Protein AF-A0A1X3DAW1-F1 (afdb_monomer_lite)

Sequence (110 aa):
MQRPKCQLPAQSHGHHTKKKTTTYKEQKPEQVAAYQQALSQYTDYQAVFLDETGFDTFFYRPYAYSKKGVPVKAQISGRKYQRISLVAAQIQGKGSLRPLQKNQNSSKFS

Foldseek 3Di:
DDDDDDDDPPPPPPPPDDDDDPDDDDDDVVVVVVVVVVVVVVPVDWDKDKDKDKDWDWPDDQADDDDPPDGDGDPDPDTDIKIKIWIWMATPPPGIDDIDIDTPDPPPPD

Structure (mmCIF, N/CA/C/O backbone):
data_AF-A0A1X3DAW1-F1
#
_entry.id   AF-A0A1X3DAW1-F1
#
loop_
_atom_site.group_PDB
_atom_site.id
_atom_site.type_symbol
_atom_site.label_atom_id
_atom_site.label_alt_id
_atom_site.label_comp_id
_atom_site.label_asym_id
_atom_site.label_entity_id
_atom_site.label_seq_id
_atom_site.pdbx_PDB_ins_code
_atom_site.Cartn_x
_atom_site.Cartn_y
_atom_site.Cartn_z
_atom_site.occupancy
_atom_site.B_iso_or_equiv
_atom_site.auth_seq_id
_atom_site.auth_comp_id
_atom_site.auth_asym_id
_atom_site.auth_atom_id
_atom_site.pdbx_PDB_model_num
ATOM 1 N N . MET A 1 1 ? 71.101 20.995 -16.711 1.00 42.16 1 MET A N 1
ATOM 2 C CA . MET A 1 1 ? 70.138 22.000 -16.208 1.00 42.16 1 MET A CA 1
ATOM 3 C C . MET A 1 1 ? 68.968 21.262 -15.570 1.00 42.16 1 MET A C 1
ATOM 5 O O . MET A 1 1 ? 68.216 20.619 -16.288 1.00 42.16 1 MET A O 1
ATOM 9 N N . GLN A 1 2 ? 68.876 21.238 -14.238 1.00 44.91 2 GLN A N 1
ATOM 10 C CA . GLN A 1 2 ? 67.801 20.538 -13.517 1.00 44.91 2 GLN A CA 1
ATOM 11 C C . GLN A 1 2 ? 66.663 21.529 -13.237 1.00 44.91 2 GLN A C 1
ATOM 13 O O . GLN A 1 2 ? 66.918 22.631 -12.758 1.00 44.91 2 GLN A O 1
ATOM 18 N N . ARG A 1 3 ? 65.418 21.168 -13.578 1.00 45.53 3 ARG A N 1
ATOM 19 C CA . ARG A 1 3 ? 64.240 22.014 -13.323 1.00 45.53 3 ARG A CA 1
ATOM 20 C C . ARG A 1 3 ? 63.906 22.016 -11.823 1.00 45.53 3 ARG A C 1
ATOM 22 O O . ARG A 1 3 ? 63.882 20.935 -11.232 1.00 45.53 3 ARG A O 1
ATOM 29 N N . PRO A 1 4 ? 63.599 23.172 -11.209 1.00 52.00 4 PRO A N 1
ATOM 30 C CA . PRO A 1 4 ? 63.178 23.206 -9.816 1.00 52.00 4 PRO A CA 1
ATOM 31 C C . PRO A 1 4 ? 61.779 22.591 -9.667 1.00 52.00 4 PRO A C 1
ATOM 33 O O . PRO A 1 4 ? 60.879 22.847 -10.468 1.00 52.00 4 PRO A O 1
ATOM 36 N N . LYS A 1 5 ? 61.595 21.766 -8.630 1.00 53.44 5 LYS A N 1
ATOM 37 C CA . LYS A 1 5 ? 60.278 21.260 -8.227 1.00 53.44 5 LYS A CA 1
ATOM 38 C C . LYS A 1 5 ? 59.507 22.396 -7.557 1.00 53.44 5 LYS A C 1
ATOM 40 O O . LYS A 1 5 ? 59.881 22.833 -6.474 1.00 53.44 5 LYS A O 1
ATOM 45 N N . CYS A 1 6 ? 58.423 22.847 -8.180 1.00 49.81 6 CYS A N 1
ATOM 46 C CA . CYS A 1 6 ? 57.457 23.732 -7.538 1.00 49.81 6 CYS A CA 1
ATOM 47 C C . CYS A 1 6 ? 56.761 22.967 -6.400 1.00 49.81 6 CYS A C 1
ATOM 49 O O . CYS A 1 6 ? 56.006 22.029 -6.651 1.00 49.81 6 CYS A O 1
ATOM 51 N N . GLN A 1 7 ? 57.031 23.344 -5.151 1.00 56.41 7 GLN A N 1
ATOM 52 C CA . GLN A 1 7 ? 56.260 22.897 -3.993 1.00 56.41 7 GLN A CA 1
ATOM 53 C C . GLN A 1 7 ? 54.992 23.749 -3.911 1.00 56.41 7 GLN A C 1
ATOM 55 O O . GLN A 1 7 ? 55.048 24.920 -3.547 1.00 56.41 7 GLN A O 1
ATOM 60 N N . LEU A 1 8 ? 53.850 23.173 -4.282 1.00 54.00 8 LEU A N 1
ATOM 61 C CA . LEU A 1 8 ? 52.549 23.757 -3.966 1.00 54.00 8 LEU A CA 1
ATOM 62 C C . LEU A 1 8 ? 52.113 23.247 -2.584 1.00 54.00 8 LEU A C 1
ATOM 64 O O . LEU A 1 8 ? 52.126 22.031 -2.373 1.00 54.00 8 LEU A O 1
ATOM 68 N N . PRO A 1 9 ? 51.713 24.118 -1.639 1.00 46.53 9 PRO A N 1
ATOM 69 C CA . PRO A 1 9 ? 51.109 23.663 -0.398 1.00 46.53 9 PRO A CA 1
ATOM 70 C C . PRO A 1 9 ? 49.724 23.083 -0.704 1.00 46.53 9 PRO A C 1
ATOM 72 O O . PRO A 1 9 ? 48.799 23.796 -1.093 1.00 46.53 9 PRO A O 1
ATOM 75 N N . ALA A 1 10 ? 49.575 21.771 -0.528 1.00 53.91 10 ALA A N 1
ATOM 76 C CA . ALA A 1 10 ? 48.279 21.112 -0.575 1.00 53.91 10 ALA A CA 1
ATOM 77 C C . ALA A 1 10 ? 47.486 21.488 0.685 1.00 53.91 10 ALA A C 1
ATOM 79 O O . ALA A 1 10 ? 47.584 20.831 1.719 1.00 53.91 10 ALA A O 1
ATOM 80 N N . GLN A 1 11 ? 46.701 22.562 0.620 1.00 54.84 11 GLN A N 1
ATOM 81 C CA . GLN A 1 11 ? 45.703 22.839 1.646 1.00 54.84 11 GLN A CA 1
ATOM 82 C C . GLN A 1 11 ? 44.549 21.847 1.471 1.00 54.84 11 GLN A C 1
ATOM 84 O O . GLN A 1 11 ? 43.603 22.109 0.729 1.00 54.84 11 GLN A O 1
ATOM 89 N N . SER A 1 12 ? 44.612 20.688 2.135 1.00 51.91 12 SER A N 1
ATOM 90 C CA . SER A 1 12 ? 43.479 19.764 2.173 1.00 51.91 12 SER A CA 1
ATOM 91 C C . SER A 1 12 ? 42.345 20.408 2.971 1.00 51.91 12 SER A C 1
ATOM 93 O O . SER A 1 12 ? 42.311 20.348 4.201 1.00 51.91 12 SER A O 1
ATOM 95 N N . HIS A 1 13 ? 41.413 21.055 2.279 1.00 58.47 13 HIS A N 1
ATOM 96 C CA . HIS A 1 13 ? 40.136 21.434 2.864 1.00 58.47 13 HIS A CA 1
ATOM 97 C C . HIS A 1 13 ? 39.366 20.132 3.068 1.00 58.47 13 HIS A C 1
ATOM 99 O O . HIS A 1 13 ? 38.777 19.583 2.140 1.00 58.47 13 HIS A O 1
ATOM 105 N N . GLY A 1 14 ? 39.487 19.565 4.270 1.00 54.28 14 GLY A N 1
ATOM 106 C CA . GLY A 1 14 ? 38.830 18.323 4.641 1.00 54.28 14 GLY A CA 1
ATOM 107 C C . GLY A 1 14 ? 37.320 18.503 4.559 1.00 54.28 14 GLY A C 1
ATOM 108 O O . GLY A 1 14 ? 36.688 18.960 5.508 1.00 54.28 14 GLY A O 1
ATOM 109 N N . HIS A 1 15 ? 36.727 18.149 3.422 1.00 63.66 15 HIS A N 1
ATOM 110 C CA . HIS A 1 15 ? 35.287 18.004 3.307 1.00 63.66 15 HIS A CA 1
ATOM 111 C C . HIS A 1 15 ? 34.874 16.840 4.208 1.00 63.66 15 HIS A C 1
ATOM 113 O O . HIS A 1 15 ? 34.952 15.675 3.815 1.00 63.66 15 HIS A O 1
ATOM 119 N N . HIS A 1 16 ? 34.464 17.144 5.441 1.00 65.81 16 HIS A N 1
ATOM 120 C CA . HIS A 1 16 ? 33.865 16.146 6.314 1.00 65.81 16 HIS A CA 1
ATOM 121 C C . HIS A 1 16 ? 32.548 15.693 5.656 1.00 65.81 16 HIS A C 1
ATOM 123 O O . HIS A 1 16 ? 31.529 16.377 5.655 1.00 65.81 16 HIS A O 1
ATOM 129 N N . THR A 1 17 ? 32.568 14.549 4.986 1.00 66.31 17 THR A N 1
ATOM 130 C CA . THR A 1 17 ? 31.340 13.909 4.525 1.00 66.31 17 THR A CA 1
ATOM 131 C C . THR A 1 17 ? 30.935 12.940 5.621 1.00 66.31 17 THR A C 1
ATOM 133 O O . THR A 1 17 ? 31.596 11.933 5.869 1.00 66.31 17 THR A O 1
ATOM 136 N N . LYS A 1 18 ? 29.867 13.275 6.355 1.00 75.62 18 LYS A N 1
ATOM 137 C CA . LYS A 1 18 ? 29.289 12.348 7.331 1.00 75.62 18 LYS A CA 1
ATOM 138 C C . LYS A 1 18 ? 28.818 11.110 6.568 1.00 75.62 18 LYS A C 1
ATOM 140 O O . LYS A 1 18 ? 27.952 11.211 5.697 1.00 75.62 18 LYS A O 1
ATOM 145 N N . LYS A 1 19 ? 29.411 9.950 6.866 1.00 76.81 19 LYS A N 1
ATOM 146 C CA . LYS A 1 19 ? 28.971 8.674 6.291 1.00 76.81 19 LYS A CA 1
ATOM 147 C C . LYS A 1 19 ? 27.512 8.446 6.682 1.00 76.81 19 LYS A C 1
ATOM 149 O O . LYS A 1 19 ? 27.153 8.595 7.848 1.00 76.81 19 LYS A O 1
ATOM 154 N N . LYS A 1 20 ? 26.671 8.109 5.704 1.00 72.50 20 LYS A N 1
ATOM 155 C CA . LYS A 1 20 ? 25.276 7.746 5.964 1.00 72.50 20 LYS A CA 1
ATOM 156 C C . LYS A 1 20 ? 25.255 6.444 6.764 1.00 72.50 20 LYS A C 1
ATOM 158 O O . LYS A 1 20 ? 25.927 5.485 6.391 1.00 72.50 20 LYS A O 1
ATOM 163 N N . THR A 1 21 ? 24.500 6.421 7.852 1.00 72.06 21 THR A N 1
ATOM 164 C CA . THR A 1 21 ? 24.228 5.215 8.637 1.00 72.06 21 THR A CA 1
ATOM 165 C C . THR A 1 21 ? 23.403 4.237 7.797 1.00 72.06 21 THR A C 1
ATOM 167 O O . THR A 1 21 ? 22.441 4.640 7.146 1.00 72.06 21 THR A O 1
ATOM 170 N N . THR A 1 22 ? 23.782 2.958 7.792 1.00 67.88 22 THR A N 1
ATOM 171 C CA . THR A 1 22 ? 23.118 1.873 7.040 1.00 67.88 22 THR A CA 1
ATOM 172 C C . THR A 1 22 ? 21.994 1.195 7.826 1.00 67.88 22 THR A C 1
ATOM 174 O O . THR A 1 22 ? 21.499 0.148 7.418 1.00 67.88 22 THR A O 1
ATOM 177 N N . THR A 1 23 ? 21.596 1.756 8.966 1.00 68.62 23 THR A N 1
ATOM 178 C CA . THR A 1 23 ? 20.599 1.150 9.849 1.00 68.62 23 THR A CA 1
ATOM 179 C C . THR A 1 23 ? 19.187 1.447 9.357 1.00 68.62 23 THR A C 1
ATOM 181 O O . THR A 1 23 ? 18.846 2.593 9.050 1.00 68.62 23 THR A O 1
ATOM 184 N N . TYR A 1 24 ? 18.358 0.406 9.304 1.00 74.94 24 TYR A N 1
ATOM 185 C CA . TYR A 1 24 ? 16.924 0.542 9.087 1.00 74.94 24 TYR A CA 1
ATOM 186 C C . TYR A 1 24 ? 16.317 1.370 10.226 1.00 74.94 24 TYR A C 1
ATOM 188 O O . TYR A 1 24 ? 16.647 1.161 11.392 1.00 74.94 24 TYR A O 1
ATOM 196 N N . LYS A 1 25 ? 15.455 2.341 9.906 1.00 80.38 25 LYS A N 1
ATOM 197 C CA . LYS A 1 25 ? 14.745 3.086 10.949 1.00 80.38 25 LYS A CA 1
ATOM 198 C C . LYS A 1 25 ? 13.727 2.150 11.578 1.00 80.38 25 LYS A C 1
ATOM 200 O O . LYS A 1 25 ? 12.755 1.776 10.927 1.00 80.38 25 LYS A O 1
ATOM 205 N N . GLU A 1 26 ? 13.966 1.781 12.826 1.00 83.19 26 GLU A N 1
ATOM 206 C CA . GLU A 1 26 ? 13.026 0.969 13.581 1.00 83.19 26 GLU A CA 1
ATOM 207 C C . GLU A 1 26 ? 11.701 1.709 13.784 1.00 83.19 26 GLU A C 1
ATOM 209 O O . GLU A 1 26 ? 11.619 2.945 13.789 1.00 83.19 26 GLU A O 1
ATOM 214 N N . GLN A 1 27 ? 10.639 0.923 13.907 1.00 84.88 27 GLN A N 1
ATOM 215 C CA . GLN A 1 27 ? 9.300 1.424 14.155 1.00 84.88 27 GLN A CA 1
ATOM 216 C C . GLN A 1 27 ? 9.237 2.075 15.542 1.00 84.88 27 GLN A C 1
ATOM 218 O O . GLN A 1 27 ? 9.815 1.568 16.497 1.00 84.88 27 GLN A O 1
ATOM 223 N N . LYS A 1 28 ? 8.519 3.195 15.668 1.00 93.19 28 LYS A N 1
ATOM 224 C CA . LYS A 1 28 ? 8.343 3.881 16.957 1.00 93.19 28 LYS A CA 1
ATOM 225 C C . LYS A 1 28 ? 7.232 3.197 17.761 1.00 93.19 28 LYS A C 1
ATOM 227 O O . LYS A 1 28 ? 6.067 3.379 17.398 1.00 93.19 28 LYS A O 1
ATOM 232 N N . PRO A 1 29 ? 7.541 2.454 18.839 1.00 91.69 29 PRO A N 1
ATOM 233 C CA . PRO A 1 29 ? 6.551 1.628 19.533 1.00 91.69 29 PRO A CA 1
ATOM 234 C C . PRO A 1 29 ? 5.430 2.462 20.164 1.00 91.69 29 PRO A C 1
ATOM 236 O O . PRO A 1 29 ? 4.272 2.061 20.120 1.00 91.69 29 PRO A O 1
ATOM 239 N N . GLU A 1 30 ? 5.743 3.663 20.656 1.00 94.94 30 GLU A N 1
ATOM 240 C CA . GLU A 1 30 ? 4.763 4.590 21.240 1.00 94.94 30 GLU A CA 1
ATOM 241 C C . GLU A 1 30 ? 3.661 4.977 20.244 1.00 94.94 30 GLU A C 1
ATOM 243 O O . GLU A 1 30 ? 2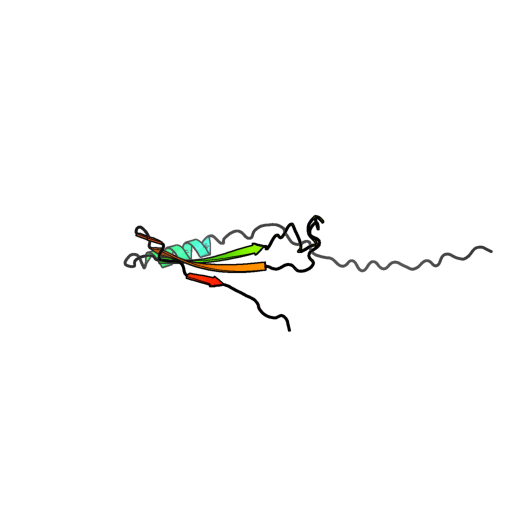.479 4.976 20.579 1.00 94.94 30 GLU A O 1
ATOM 248 N N . GLN A 1 31 ? 4.037 5.256 18.990 1.00 93.50 31 GLN A N 1
ATOM 249 C CA . GLN A 1 31 ? 3.082 5.636 17.944 1.00 93.50 31 GLN A CA 1
ATOM 250 C C . GLN A 1 31 ? 2.190 4.458 17.547 1.00 93.50 31 GLN A C 1
ATOM 252 O O . GLN A 1 31 ? 1.006 4.639 17.272 1.00 93.50 31 GLN A O 1
ATOM 257 N N . VAL A 1 32 ? 2.749 3.247 17.550 1.00 93.38 32 VAL A N 1
ATOM 258 C CA . VAL A 1 32 ? 2.007 2.014 17.267 1.00 93.38 32 VAL A CA 1
ATOM 259 C C . VAL A 1 32 ? 0.993 1.732 18.363 1.00 93.38 32 VAL A C 1
ATOM 261 O O . VAL A 1 32 ? -0.168 1.480 18.054 1.00 93.38 32 VAL A O 1
ATOM 264 N N . ALA A 1 33 ? 1.410 1.822 19.627 1.00 95.00 33 ALA A N 1
ATOM 265 C CA . ALA A 1 33 ? 0.542 1.591 20.774 1.00 95.00 33 ALA A CA 1
ATOM 266 C C . ALA A 1 33 ? -0.616 2.599 20.814 1.00 95.00 33 ALA A C 1
ATOM 268 O O . ALA A 1 33 ? -1.773 2.199 20.935 1.00 95.00 33 ALA A O 1
ATOM 269 N N . ALA A 1 34 ? -0.324 3.891 20.619 1.00 96.31 34 ALA A N 1
ATOM 270 C CA . ALA A 1 34 ? -1.349 4.932 20.565 1.00 96.31 34 ALA A CA 1
ATOM 271 C C . ALA A 1 34 ? -2.363 4.685 19.435 1.00 96.31 34 ALA A C 1
ATOM 273 O O . ALA A 1 34 ? -3.570 4.825 19.632 1.00 96.31 34 ALA A O 1
ATOM 274 N N . TYR A 1 35 ? -1.890 4.267 18.257 1.00 94.31 35 TYR A N 1
ATOM 275 C CA . TYR A 1 35 ? -2.762 3.955 17.126 1.00 94.31 35 TYR A CA 1
ATOM 276 C C . TYR A 1 35 ? -3.630 2.714 17.379 1.00 94.31 35 TYR A C 1
ATOM 278 O O . TYR A 1 35 ? -4.830 2.737 17.118 1.00 94.31 35 TYR A O 1
ATOM 286 N N . GLN A 1 36 ? -3.062 1.648 17.947 1.00 92.94 36 GLN A N 1
ATOM 287 C CA . GLN A 1 36 ? -3.812 0.443 18.321 1.00 92.94 36 GLN A CA 1
ATOM 288 C C . GLN A 1 36 ? -4.880 0.732 19.385 1.00 92.94 36 GLN A C 1
ATOM 290 O O . GLN A 1 36 ? -5.993 0.218 19.288 1.00 92.94 36 GLN A O 1
ATOM 295 N N . GLN A 1 37 ? -4.574 1.594 20.359 1.00 95.00 37 GLN A N 1
ATOM 296 C CA . GLN A 1 37 ? -5.543 2.048 21.356 1.00 95.00 37 GLN A CA 1
ATOM 297 C C . GLN A 1 37 ? -6.666 2.891 20.735 1.00 95.00 37 GLN A C 1
ATOM 299 O O . GLN A 1 37 ? -7.805 2.828 21.187 1.00 95.00 37 GLN A O 1
ATOM 304 N N . ALA A 1 38 ? -6.380 3.675 19.694 1.00 94.00 38 ALA A N 1
ATOM 305 C CA . ALA A 1 38 ? -7.424 4.389 18.964 1.00 94.00 38 ALA A CA 1
ATOM 306 C C . ALA A 1 38 ? -8.322 3.420 18.175 1.00 94.00 38 ALA A C 1
ATOM 308 O O . ALA A 1 38 ? -9.537 3.591 18.150 1.00 94.00 38 ALA A O 1
ATOM 309 N N . LEU A 1 39 ? -7.746 2.373 17.571 1.00 90.88 39 LEU A N 1
ATOM 310 C CA . LEU A 1 39 ? -8.495 1.359 16.823 1.00 90.88 39 LEU A CA 1
ATOM 311 C C . LEU A 1 39 ? -9.434 0.521 17.699 1.00 90.88 39 LEU A C 1
ATOM 313 O O . LEU A 1 39 ? -10.487 0.110 17.217 1.00 90.88 39 LEU A O 1
ATOM 317 N N . SER A 1 40 ? -9.098 0.291 18.973 1.00 89.94 40 SER A N 1
ATOM 318 C CA . SER A 1 40 ? -9.957 -0.486 19.879 1.00 89.94 40 SER A CA 1
ATOM 319 C C . SER A 1 40 ? -11.307 0.179 20.170 1.00 89.94 40 SER A C 1
ATOM 321 O O . SER A 1 40 ? -12.212 -0.489 20.655 1.00 89.94 40 SER A O 1
ATOM 323 N N . GLN A 1 41 ? -11.473 1.462 19.838 1.00 92.31 41 GLN A N 1
ATOM 324 C CA . GLN A 1 41 ? -12.752 2.172 19.937 1.00 92.31 41 GLN A CA 1
ATOM 325 C C . GLN A 1 41 ? -13.731 1.792 18.812 1.00 92.31 41 GLN A C 1
ATOM 327 O O . GLN A 1 41 ? -14.927 2.030 18.938 1.00 92.31 41 GLN A O 1
ATOM 332 N N . TYR A 1 42 ? -13.243 1.208 17.711 1.00 89.00 42 TYR A N 1
ATOM 333 C CA . TYR A 1 42 ? -14.009 0.956 16.483 1.00 89.00 42 TYR A CA 1
ATOM 334 C C . TYR A 1 42 ? -14.305 -0.535 16.260 1.00 89.00 42 TYR A C 1
ATOM 336 O O . TYR A 1 42 ? -14.281 -1.016 15.128 1.00 89.00 42 TYR A O 1
ATOM 344 N N . THR A 1 43 ? -14.592 -1.281 17.328 1.00 86.38 43 THR A N 1
ATOM 345 C CA . THR A 1 43 ? -14.876 -2.728 17.267 1.00 86.38 43 THR A CA 1
ATOM 346 C C . THR A 1 43 ? -16.142 -3.082 16.498 1.00 86.38 43 THR A C 1
ATOM 348 O O . THR A 1 43 ? -16.254 -4.192 15.986 1.00 86.38 43 THR A O 1
ATOM 351 N N . ASP A 1 44 ? -17.081 -2.143 16.398 1.00 91.12 44 ASP A N 1
ATOM 352 C CA . ASP A 1 44 ? -18.397 -2.374 15.793 1.00 91.12 44 ASP A CA 1
ATOM 353 C C . ASP A 1 44 ? -18.344 -2.405 14.256 1.00 91.12 44 ASP A C 1
ATOM 355 O O . ASP A 1 44 ? -19.296 -2.820 13.593 1.00 91.12 44 ASP A O 1
ATOM 359 N N . TYR A 1 45 ? -17.224 -1.973 13.670 1.00 89.50 45 TYR A N 1
ATOM 360 C CA . TYR A 1 45 ? -17.051 -1.864 12.228 1.00 89.50 45 TYR A CA 1
ATOM 361 C C . TYR A 1 45 ? -16.319 -3.072 11.643 1.00 89.50 45 TYR A C 1
ATOM 363 O O . TYR A 1 45 ? -15.381 -3.624 12.215 1.00 89.50 45 TYR A O 1
ATOM 371 N N . GLN A 1 46 ? -16.701 -3.446 10.422 1.00 89.19 46 GLN A N 1
ATOM 372 C CA . GLN A 1 46 ? -15.972 -4.446 9.652 1.00 89.19 46 GLN A CA 1
ATOM 373 C C . GLN A 1 46 ? -14.642 -3.859 9.162 1.00 89.19 46 GLN A C 1
ATOM 375 O O . GLN A 1 46 ? -14.627 -2.936 8.347 1.00 89.19 46 GLN A O 1
ATOM 380 N N . ALA A 1 47 ? -13.525 -4.448 9.590 1.00 89.75 47 ALA A N 1
ATOM 381 C CA . ALA A 1 47 ? -12.209 -4.053 9.106 1.00 89.75 47 ALA A CA 1
ATOM 382 C C . ALA A 1 47 ? -12.012 -4.436 7.628 1.00 89.75 47 ALA A C 1
ATOM 384 O O . ALA A 1 47 ? -12.206 -5.596 7.230 1.00 89.75 47 ALA A O 1
ATOM 385 N N . VAL A 1 48 ? -11.593 -3.448 6.834 1.00 91.62 48 VAL A N 1
ATOM 386 C CA . VAL A 1 48 ? -11.190 -3.597 5.432 1.00 91.62 48 VAL A CA 1
ATOM 387 C C . VAL A 1 48 ? -9.794 -3.006 5.264 1.00 91.62 48 VAL A C 1
ATOM 389 O O . VAL A 1 48 ? -9.577 -1.826 5.527 1.00 91.62 48 VAL A O 1
ATOM 392 N N . PHE A 1 49 ? -8.848 -3.828 4.825 1.00 91.94 49 PHE A N 1
ATOM 393 C CA . PHE A 1 49 ? -7.463 -3.440 4.576 1.00 91.94 49 PHE A CA 1
ATOM 394 C C . PHE A 1 49 ? -7.305 -3.064 3.109 1.00 91.94 49 PHE A C 1
ATOM 396 O O . PHE A 1 49 ? -7.634 -3.872 2.247 1.00 91.94 49 PHE A O 1
ATOM 403 N N . LEU A 1 50 ? -6.815 -1.861 2.825 1.00 93.75 50 LEU A N 1
ATOM 404 C CA . LEU A 1 50 ? -6.508 -1.395 1.474 1.00 93.75 50 LEU A CA 1
ATOM 405 C C . LEU A 1 50 ? -4.998 -1.278 1.328 1.00 93.75 50 LEU A C 1
ATOM 407 O O . LEU A 1 50 ? -4.361 -0.642 2.164 1.00 93.75 50 LEU A O 1
ATOM 411 N N . ASP A 1 51 ? -4.446 -1.867 0.273 1.00 92.62 51 ASP A N 1
ATOM 412 C CA . ASP A 1 51 ? -3.022 -1.760 -0.024 1.00 92.62 51 ASP A CA 1
ATOM 413 C C . ASP A 1 51 ? -2.760 -1.577 -1.523 1.00 92.62 51 ASP A C 1
ATOM 415 O O . ASP A 1 51 ? -3.514 -2.057 -2.381 1.00 92.62 51 ASP A O 1
ATOM 419 N N . GLU A 1 52 ? -1.671 -0.871 -1.823 1.00 91.81 52 GLU A N 1
ATOM 420 C CA . GLU A 1 52 ? -1.173 -0.661 -3.175 1.00 91.81 52 GLU A CA 1
ATOM 421 C C . GLU A 1 52 ? 0.171 -1.366 -3.355 1.00 91.81 52 GLU A C 1
ATOM 423 O O . GLU A 1 52 ? 1.171 -1.029 -2.727 1.00 91.81 52 GLU A O 1
ATOM 428 N N . THR A 1 53 ? 0.231 -2.305 -4.293 1.00 90.44 53 THR A N 1
ATOM 429 C CA . THR A 1 53 ? 1.471 -2.991 -4.661 1.00 90.44 53 THR A CA 1
ATOM 430 C C . THR A 1 53 ? 1.877 -2.613 -6.084 1.00 90.44 53 THR A C 1
ATOM 432 O O . THR A 1 53 ? 1.076 -2.674 -7.015 1.00 90.44 53 THR A O 1
ATOM 435 N N . GLY A 1 54 ? 3.138 -2.222 -6.279 1.00 88.19 54 GLY A N 1
ATOM 436 C CA . GLY A 1 54 ? 3.703 -1.919 -7.597 1.00 88.19 54 GLY A CA 1
ATOM 437 C C . GLY A 1 54 ? 4.626 -3.030 -8.092 1.00 88.19 54 GLY A C 1
ATOM 438 O O . GLY A 1 54 ? 5.577 -3.386 -7.406 1.00 88.19 54 GLY A O 1
ATOM 439 N N . PHE A 1 55 ? 4.383 -3.524 -9.303 1.00 85.62 55 PHE A N 1
ATOM 440 C CA . PHE A 1 55 ? 5.239 -4.477 -10.002 1.00 85.62 55 PHE A CA 1
ATOM 441 C C . PHE A 1 55 ? 5.961 -3.782 -11.153 1.00 85.62 55 PHE A C 1
ATOM 443 O O . PHE A 1 55 ? 5.328 -3.298 -12.095 1.00 85.62 55 PHE A O 1
ATOM 450 N N . ASP A 1 56 ? 7.291 -3.766 -11.101 1.00 83.50 56 ASP A N 1
ATOM 451 C CA . ASP A 1 56 ? 8.116 -3.295 -12.209 1.00 83.50 56 ASP A CA 1
ATOM 452 C C . ASP A 1 56 ? 8.458 -4.482 -13.114 1.00 83.50 56 ASP A C 1
ATOM 454 O O . ASP A 1 56 ? 9.279 -5.338 -12.789 1.00 83.50 56 ASP A O 1
ATOM 458 N N . THR A 1 57 ? 7.808 -4.549 -14.272 1.00 74.19 57 THR A N 1
ATOM 459 C CA . THR A 1 57 ? 8.108 -5.556 -15.291 1.00 74.19 57 THR A CA 1
ATOM 460 C C . THR A 1 57 ? 9.237 -5.049 -16.184 1.00 74.19 57 THR A C 1
ATOM 462 O O . THR A 1 57 ? 9.120 -4.037 -16.883 1.00 74.19 57 THR A O 1
ATOM 465 N N . PHE A 1 58 ? 10.377 -5.737 -16.131 1.00 71.25 58 PHE A N 1
ATOM 466 C CA . PHE A 1 58 ? 11.498 -5.484 -17.027 1.00 71.25 58 PHE A CA 1
ATOM 467 C C . PHE A 1 58 ? 11.305 -6.279 -18.317 1.00 71.25 58 PHE A C 1
ATOM 469 O O . PHE A 1 58 ? 11.219 -7.507 -18.291 1.00 71.25 58 PHE A O 1
ATOM 476 N N . PHE A 1 59 ? 11.274 -5.598 -19.463 1.00 67.69 59 PHE A N 1
ATOM 477 C CA . PHE A 1 59 ? 11.234 -6.281 -20.754 1.00 67.69 59 PHE A CA 1
ATOM 478 C C . PHE A 1 59 ? 12.623 -6.829 -21.109 1.00 67.69 59 PHE A C 1
ATOM 480 O O . PHE A 1 59 ? 13.352 -6.232 -21.903 1.00 67.69 59 PHE A O 1
ATOM 487 N N . TYR A 1 60 ? 12.999 -7.977 -20.544 1.00 63.94 60 TYR A N 1
ATOM 488 C CA . TYR A 1 60 ? 14.189 -8.698 -20.990 1.00 63.94 60 TYR A CA 1
ATOM 489 C C . TYR A 1 60 ? 13.929 -9.318 -22.368 1.00 63.94 60 TYR A C 1
ATOM 491 O O . TYR A 1 60 ? 13.110 -10.224 -22.517 1.00 63.94 60 TYR A O 1
ATOM 499 N N . ARG A 1 61 ? 14.613 -8.811 -23.398 1.00 66.00 61 ARG A N 1
ATOM 500 C CA . ARG A 1 61 ? 14.577 -9.361 -24.760 1.00 66.00 61 ARG A CA 1
ATOM 501 C C . ARG A 1 61 ? 15.962 -9.917 -25.094 1.00 66.00 61 ARG A C 1
ATOM 503 O O . ARG A 1 61 ? 16.845 -9.118 -25.388 1.00 66.00 61 ARG A O 1
ATOM 510 N N . PRO A 1 62 ? 16.177 -11.245 -25.051 1.00 62.50 62 PRO A N 1
ATOM 511 C CA . PRO A 1 62 ? 17.485 -11.845 -25.334 1.00 62.50 62 PRO A CA 1
ATOM 512 C C . PRO A 1 62 ? 17.899 -11.748 -26.813 1.00 62.50 62 PRO A C 1
ATOM 514 O O . PRO A 1 62 ? 19.089 -11.836 -27.118 1.00 62.50 62 PRO A O 1
ATOM 517 N N . TYR A 1 63 ? 16.937 -11.518 -27.716 1.00 66.62 63 TYR A N 1
ATOM 518 C CA . TYR A 1 63 ? 17.152 -11.433 -29.159 1.00 66.62 63 TYR A CA 1
ATOM 519 C C . TYR A 1 63 ? 16.584 -10.130 -29.727 1.00 66.62 63 TYR A C 1
ATOM 521 O O . TYR A 1 63 ? 1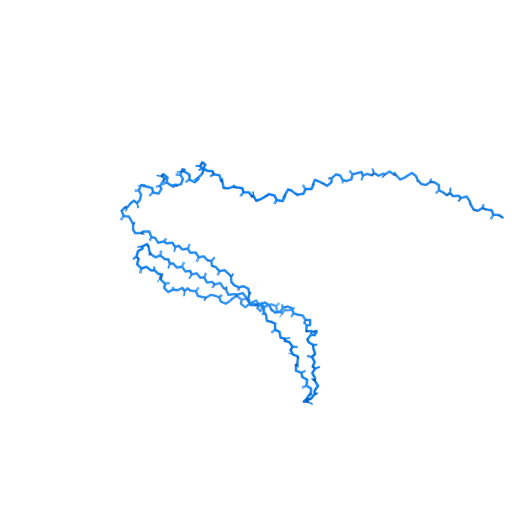5.489 -9.699 -29.353 1.00 66.62 63 TYR A O 1
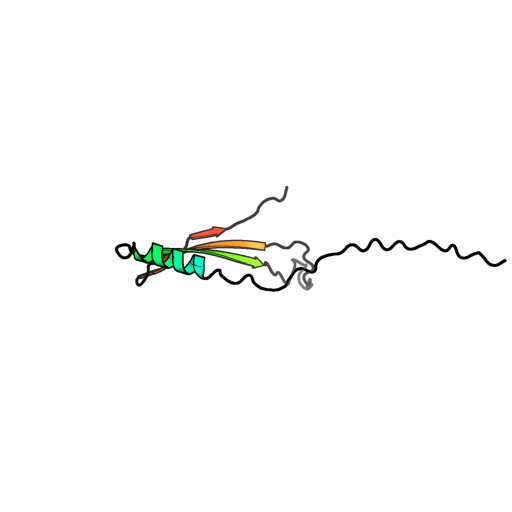ATOM 529 N N . ALA A 1 64 ? 17.322 -9.520 -30.652 1.00 65.00 64 ALA A N 1
ATOM 530 C CA . ALA A 1 64 ? 16.819 -8.450 -31.508 1.00 65.00 64 ALA A CA 1
ATOM 531 C C . ALA A 1 64 ? 16.345 -9.026 -32.852 1.00 65.00 64 ALA A C 1
ATOM 533 O O . ALA A 1 64 ? 16.772 -10.111 -33.252 1.00 65.00 64 ALA A O 1
ATOM 534 N N . TYR A 1 65 ? 15.480 -8.297 -33.562 1.00 68.81 65 TYR A N 1
ATOM 535 C CA . TYR A 1 65 ? 15.117 -8.662 -34.931 1.00 68.81 65 TYR A CA 1
ATOM 536 C C . TYR A 1 65 ? 16.366 -8.642 -35.821 1.00 68.81 65 TYR A C 1
ATOM 538 O O . TYR A 1 65 ? 17.076 -7.639 -35.884 1.00 68.81 65 TYR A O 1
ATOM 546 N N . SER A 1 66 ? 16.631 -9.755 -36.502 1.00 70.88 66 SER A N 1
ATOM 547 C CA . SER A 1 66 ? 17.774 -9.937 -37.395 1.00 70.88 66 SER A CA 1
ATOM 548 C C . SER A 1 66 ? 17.361 -10.695 -38.657 1.00 70.88 66 SER A C 1
ATOM 550 O O . SER A 1 66 ? 16.260 -11.243 -38.754 1.00 70.88 66 SER A O 1
ATOM 552 N N . LYS A 1 67 ? 18.253 -10.728 -39.652 1.00 79.00 67 LYS A N 1
ATOM 553 C CA . LYS A 1 67 ? 18.080 -11.596 -40.823 1.00 79.00 67 LYS A CA 1
ATOM 554 C C . LYS A 1 67 ? 18.064 -13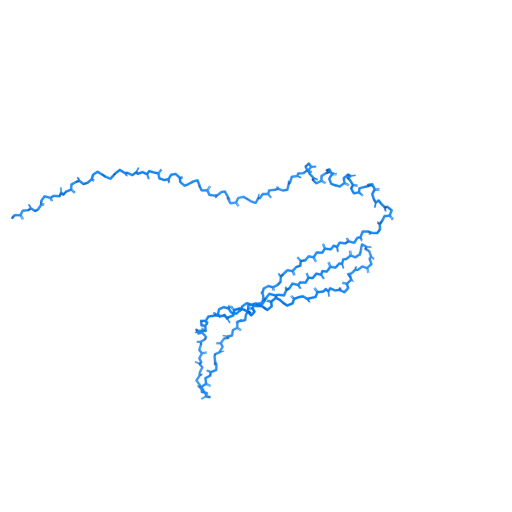.066 -40.372 1.00 79.00 67 LYS A C 1
ATOM 556 O O . LYS A 1 67 ? 18.805 -13.440 -39.460 1.00 79.00 67 LYS A O 1
ATOM 561 N N . LYS A 1 68 ? 17.237 -13.897 -41.023 1.00 79.94 68 LYS A N 1
ATOM 562 C CA . LYS A 1 68 ? 17.130 -15.341 -40.739 1.00 79.94 68 LYS A CA 1
ATOM 563 C C . LYS A 1 68 ? 18.531 -15.970 -40.674 1.00 79.94 68 LYS A C 1
ATOM 565 O O . LYS A 1 68 ? 19.309 -15.814 -41.608 1.00 79.94 68 LYS A O 1
ATOM 570 N N . GLY A 1 69 ? 18.835 -16.657 -39.572 1.00 79.94 69 GLY A N 1
ATOM 571 C CA . GLY A 1 69 ? 20.114 -17.348 -39.361 1.00 79.94 69 GLY A CA 1
ATOM 572 C C . GLY A 1 69 ? 21.194 -16.560 -38.607 1.00 79.94 69 GLY A C 1
ATOM 573 O O . GLY A 1 69 ? 22.226 -17.143 -38.296 1.00 79.94 69 GLY A O 1
ATOM 574 N N . VAL A 1 70 ? 20.981 -15.281 -38.260 1.00 78.38 70 VAL A N 1
ATOM 575 C CA . VAL A 1 70 ? 21.972 -14.487 -37.505 1.00 78.38 70 VAL A CA 1
ATOM 576 C C . VAL A 1 70 ? 21.502 -14.257 -36.064 1.00 78.38 70 VAL A C 1
ATOM 578 O O . VAL A 1 70 ? 20.599 -13.447 -35.847 1.00 78.38 70 VAL A O 1
ATOM 581 N N . PRO A 1 71 ? 22.090 -14.916 -35.050 1.00 68.69 71 PRO A N 1
ATOM 582 C CA . PRO A 1 71 ? 21.749 -14.649 -33.657 1.00 68.69 71 PRO A CA 1
ATOM 583 C C . PRO A 1 71 ? 22.318 -13.290 -33.222 1.00 68.69 71 PRO A C 1
ATOM 585 O O . PRO A 1 71 ? 23.526 -13.134 -33.059 1.00 68.69 71 PRO A O 1
ATOM 588 N N . VAL A 1 72 ? 21.454 -12.298 -32.999 1.00 69.62 72 VAL A N 1
ATOM 589 C CA . VAL A 1 72 ? 21.853 -11.020 -32.389 1.00 69.62 72 VAL A CA 1
ATOM 590 C C . VAL A 1 72 ? 21.684 -11.137 -30.879 1.00 69.62 72 VAL A C 1
ATOM 592 O O . VAL A 1 72 ? 20.560 -11.142 -30.376 1.00 69.62 72 VAL A O 1
ATOM 595 N N . LYS A 1 73 ? 22.806 -11.247 -30.158 1.00 65.25 73 LYS A N 1
ATOM 596 C CA . LYS A 1 73 ? 22.832 -11.171 -28.691 1.00 65.25 73 LYS A CA 1
ATOM 597 C C . LYS A 1 73 ? 22.502 -9.737 -28.278 1.00 65.25 73 LYS A C 1
ATOM 599 O O . LYS A 1 73 ? 23.088 -8.790 -28.797 1.00 65.25 73 LYS A O 1
ATOM 604 N N . ALA A 1 74 ? 21.530 -9.581 -27.388 1.00 60.34 74 ALA A N 1
ATOM 605 C CA . ALA A 1 74 ? 20.962 -8.287 -27.044 1.00 60.34 74 ALA A CA 1
ATOM 606 C C . ALA A 1 74 ? 21.983 -7.297 -26.444 1.00 60.34 74 ALA A C 1
ATOM 608 O O . ALA A 1 74 ? 22.316 -7.363 -25.265 1.00 60.34 74 ALA A O 1
ATOM 609 N N . GLN A 1 75 ? 22.392 -6.306 -27.237 1.00 57.78 75 GLN A N 1
ATOM 610 C CA . GLN A 1 75 ? 22.717 -4.960 -26.758 1.00 57.78 75 GLN A CA 1
ATOM 611 C C . GLN A 1 75 ? 21.608 -4.014 -27.228 1.00 57.78 75 GLN A C 1
ATOM 613 O O . GLN A 1 75 ? 21.791 -3.168 -28.096 1.00 57.78 75 GLN A O 1
ATOM 618 N N . ILE A 1 76 ? 20.400 -4.207 -26.699 1.00 58.06 76 ILE A N 1
ATOM 619 C CA . ILE A 1 76 ? 19.297 -3.283 -26.961 1.00 58.06 76 ILE A CA 1
ATOM 620 C C . ILE A 1 76 ? 19.445 -2.139 -25.956 1.00 58.06 76 ILE A C 1
ATOM 622 O O . ILE A 1 76 ? 19.175 -2.310 -24.766 1.00 58.06 76 ILE A O 1
ATOM 626 N N . SER A 1 77 ? 19.934 -0.986 -26.416 1.00 58.53 77 SER A N 1
ATOM 627 C CA . SER A 1 77 ? 19.923 0.240 -25.623 1.00 58.53 77 SER A CA 1
ATOM 628 C C . SER A 1 77 ? 18.476 0.728 -25.483 1.00 58.53 77 SER A C 1
ATOM 630 O O . SER A 1 77 ? 17.722 0.802 -26.451 1.00 58.53 77 SER A O 1
ATOM 632 N N . GLY A 1 78 ? 18.061 1.003 -24.248 1.00 59.56 78 GLY A N 1
ATOM 633 C CA . GLY A 1 78 ? 16.689 1.389 -23.920 1.00 59.56 78 GLY A CA 1
ATOM 634 C C . GLY A 1 78 ? 16.066 0.432 -22.915 1.00 59.56 78 GLY A C 1
ATOM 635 O O . GLY A 1 78 ? 15.606 -0.658 -23.252 1.00 59.56 78 GLY A O 1
ATOM 636 N N . ARG A 1 79 ? 16.028 0.854 -21.651 1.00 60.44 79 ARG A N 1
ATOM 637 C CA . ARG A 1 79 ? 15.325 0.115 -20.606 1.00 60.44 79 ARG A CA 1
ATOM 638 C C . ARG A 1 79 ? 13.833 0.401 -20.743 1.00 60.44 79 ARG A C 1
ATOM 640 O O . ARG A 1 79 ? 13.353 1.434 -20.287 1.00 60.44 79 ARG A O 1
ATOM 647 N N . LYS A 1 80 ? 13.098 -0.493 -21.401 1.00 65.31 80 LYS A N 1
ATOM 648 C CA . LYS A 1 80 ? 11.636 -0.473 -21.332 1.00 65.31 80 LYS A CA 1
ATOM 649 C C . LYS A 1 80 ? 11.257 -1.119 -19.995 1.00 65.31 80 LYS A C 1
ATOM 651 O O . LYS A 1 80 ? 11.498 -2.308 -19.794 1.00 65.31 80 LYS A O 1
ATOM 656 N N . TYR A 1 81 ? 10.721 -0.320 -19.082 1.00 69.62 81 TYR A N 1
ATOM 657 C CA . TYR A 1 81 ? 10.054 -0.793 -17.874 1.00 69.62 81 TYR A CA 1
ATOM 658 C C . TYR A 1 81 ? 8.563 -0.542 -18.058 1.00 69.62 81 TYR A C 1
ATOM 660 O O . TYR A 1 81 ? 8.178 0.564 -18.435 1.00 69.62 81 TYR A O 1
ATOM 668 N N . GLN A 1 82 ? 7.734 -1.549 -17.812 1.00 77.50 82 GLN A N 1
ATOM 669 C CA . GLN A 1 82 ? 6.304 -1.337 -17.615 1.00 77.50 82 GLN A CA 1
ATOM 670 C C . GLN A 1 82 ? 6.020 -1.511 -16.129 1.00 77.50 82 GLN A C 1
ATOM 672 O O . GLN A 1 82 ? 6.348 -2.544 -15.546 1.00 7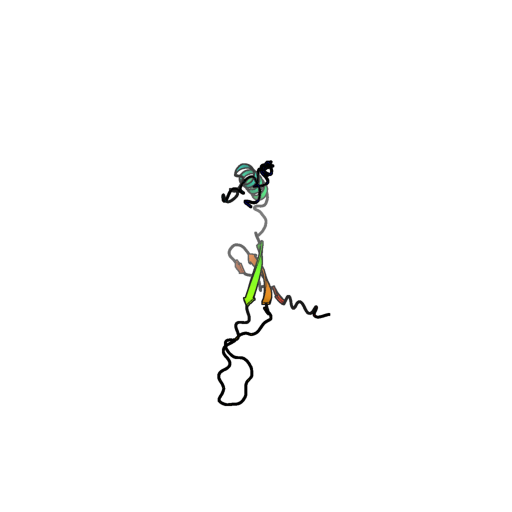7.50 82 GLN A O 1
ATOM 677 N N . ARG A 1 83 ? 5.410 -0.502 -15.513 1.00 82.56 83 ARG A N 1
ATOM 678 C CA . ARG A 1 83 ? 4.960 -0.585 -14.126 1.00 82.56 83 ARG A CA 1
ATOM 679 C C . ARG A 1 83 ? 3.475 -0.915 -14.100 1.00 82.56 83 ARG A C 1
ATOM 681 O O . ARG A 1 83 ? 2.665 -0.219 -14.717 1.00 82.56 83 ARG A O 1
ATOM 688 N N . ILE A 1 84 ? 3.132 -1.975 -13.382 1.00 86.56 84 ILE A N 1
ATOM 689 C CA . ILE A 1 84 ? 1.754 -2.362 -13.094 1.00 86.56 84 ILE A CA 1
ATOM 690 C C . ILE A 1 84 ? 1.514 -2.059 -11.621 1.00 86.56 84 ILE A C 1
ATOM 692 O O . ILE A 1 84 ? 2.199 -2.598 -10.758 1.00 86.56 84 ILE A O 1
ATOM 696 N N . SER A 1 85 ? 0.551 -1.194 -11.328 1.00 88.44 85 SER A N 1
ATOM 697 C CA . SER A 1 85 ? 0.092 -0.954 -9.959 1.00 88.44 85 SER A CA 1
ATOM 698 C C . SER A 1 85 ? -1.168 -1.776 -9.708 1.00 88.44 85 SER A C 1
ATOM 700 O O . SER A 1 85 ? -2.118 -1.704 -10.487 1.00 88.44 85 SER A O 1
ATOM 702 N N . LEU A 1 86 ? -1.179 -2.544 -8.627 1.00 90.31 86 LEU A N 1
ATOM 703 C CA . LEU A 1 86 ? -2.312 -3.313 -8.136 1.00 90.31 86 LEU A CA 1
ATOM 704 C C . LEU A 1 86 ? -2.839 -2.631 -6.873 1.00 90.31 86 LEU A C 1
ATOM 706 O O . LEU A 1 86 ? -2.083 -2.439 -5.928 1.00 90.31 86 LEU A O 1
ATOM 710 N N . VAL A 1 87 ? -4.122 -2.294 -6.846 1.00 92.38 87 VAL A N 1
ATOM 711 C CA . VAL A 1 87 ? -4.816 -1.868 -5.627 1.00 92.38 87 VAL A CA 1
ATOM 712 C C . VAL A 1 87 ? -5.719 -3.012 -5.201 1.00 92.38 87 VAL A C 1
ATOM 714 O O . VAL A 1 87 ? -6.578 -3.435 -5.977 1.00 92.38 87 VAL A O 1
ATOM 717 N N . ALA A 1 88 ? -5.516 -3.537 -3.999 1.00 92.19 88 ALA A N 1
ATOM 718 C CA . ALA A 1 88 ? -6.306 -4.634 -3.462 1.00 92.19 88 ALA A CA 1
ATOM 719 C C . ALA A 1 88 ? -6.938 -4.227 -2.135 1.00 92.19 88 ALA A C 1
ATOM 721 O O . ALA A 1 88 ? -6.367 -3.461 -1.361 1.00 92.19 88 ALA A O 1
ATOM 722 N N . ALA A 1 89 ? -8.128 -4.761 -1.885 1.00 93.12 89 ALA A N 1
ATOM 723 C CA . ALA A 1 89 ? -8.796 -4.625 -0.606 1.00 93.12 89 ALA A CA 1
ATOM 724 C C . ALA A 1 89 ? -9.029 -6.013 -0.016 1.00 93.12 89 ALA A C 1
ATOM 726 O O . ALA A 1 89 ? -9.405 -6.929 -0.748 1.00 93.12 89 ALA A O 1
ATOM 727 N N . GLN A 1 90 ? -8.858 -6.177 1.288 1.00 92.94 90 GLN A N 1
ATOM 728 C CA . GLN A 1 90 ? -9.155 -7.417 1.993 1.00 92.94 90 GLN A CA 1
ATOM 729 C C . GLN A 1 90 ? -10.111 -7.155 3.144 1.00 92.94 90 GLN A C 1
ATOM 731 O O . GLN A 1 90 ? -9.854 -6.316 4.000 1.00 92.94 90 GLN A O 1
ATOM 736 N N . ILE A 1 91 ? -11.199 -7.917 3.185 1.00 93.25 91 ILE A N 1
ATOM 737 C CA . ILE A 1 91 ? -12.144 -7.892 4.295 1.00 93.25 91 ILE A CA 1
ATOM 738 C C . ILE A 1 91 ? -11.716 -8.952 5.305 1.00 93.25 91 ILE A C 1
ATOM 740 O O . ILE A 1 91 ? -11.504 -10.119 4.951 1.00 93.25 91 ILE A O 1
ATOM 744 N N . GLN A 1 92 ? -11.612 -8.557 6.573 1.00 88.88 92 GLN A N 1
ATOM 745 C CA . GLN A 1 92 ? -11.258 -9.470 7.656 1.00 88.88 92 GLN A CA 1
ATOM 746 C C . GLN A 1 92 ? -12.223 -10.672 7.695 1.00 88.88 92 GLN A C 1
ATOM 748 O O . GLN A 1 92 ? -13.434 -10.508 7.828 1.00 88.88 92 GLN A O 1
ATOM 753 N N . GLY A 1 93 ? -11.683 -11.885 7.533 1.00 86.19 93 GLY A N 1
ATOM 754 C CA . GLY A 1 93 ? -12.433 -13.148 7.599 1.00 86.19 93 GLY A CA 1
ATOM 755 C C . GLY A 1 93 ? -13.267 -13.527 6.365 1.00 86.19 93 GLY A C 1
ATOM 756 O O . GLY A 1 93 ? -13.787 -14.636 6.331 1.00 86.19 93 GLY A O 1
ATOM 757 N N . LYS A 1 94 ? -13.392 -12.659 5.348 1.00 85.62 94 LYS A N 1
ATOM 758 C CA . LYS A 1 94 ? -14.223 -12.922 4.147 1.00 85.62 94 LYS A CA 1
ATOM 759 C C . LYS A 1 94 ? -13.424 -13.063 2.847 1.00 85.62 94 LYS A C 1
ATOM 761 O O . LYS A 1 94 ? -13.947 -13.599 1.877 1.00 85.62 94 LYS A O 1
ATOM 766 N N . GLY A 1 95 ? -12.164 -12.623 2.834 1.00 86.88 95 GLY A N 1
ATOM 767 C CA . GLY A 1 95 ? -11.269 -12.725 1.677 1.00 86.88 95 GLY A CA 1
ATOM 768 C C . GLY A 1 95 ? -11.001 -11.382 0.998 1.00 86.88 95 GLY A C 1
ATOM 769 O O . GLY A 1 95 ? -11.336 -10.318 1.524 1.00 86.88 95 GLY A O 1
ATOM 770 N N . SER A 1 96 ? -10.336 -11.424 -0.156 1.00 85.38 96 SER A N 1
ATOM 771 C CA . SER A 1 96 ? -9.996 -10.233 -0.932 1.00 85.38 96 SER A CA 1
ATOM 772 C C . SER A 1 96 ? -11.128 -9.815 -1.867 1.00 85.38 96 SER A C 1
ATOM 774 O O . SER A 1 96 ? -11.806 -10.637 -2.484 1.00 85.38 96 SER A O 1
ATOM 776 N N . LEU A 1 97 ? -11.324 -8.504 -1.987 1.00 87.19 97 LEU A N 1
ATOM 777 C CA . LEU A 1 97 ? -12.122 -7.921 -3.053 1.00 87.19 97 LEU A CA 1
ATOM 778 C C . LEU A 1 97 ? -11.340 -7.982 -4.363 1.00 87.19 97 LEU A C 1
ATOM 780 O O . LEU A 1 97 ? -10.108 -8.060 -4.381 1.00 87.19 97 LEU A O 1
ATOM 784 N N . ARG A 1 98 ? -12.075 -7.915 -5.476 1.00 86.50 98 ARG A N 1
ATOM 785 C CA . ARG A 1 98 ? -11.482 -7.861 -6.812 1.00 86.50 98 ARG A CA 1
ATOM 786 C C . ARG A 1 98 ? -10.454 -6.718 -6.867 1.00 86.50 98 ARG A C 1
ATOM 788 O O . ARG A 1 98 ? -10.838 -5.569 -6.646 1.00 86.50 98 ARG A O 1
ATOM 795 N N . PRO A 1 99 ? -9.184 -7.008 -7.186 1.00 88.38 99 PRO A N 1
ATOM 796 C CA . PRO A 1 99 ? -8.165 -5.979 -7.243 1.00 88.38 99 PRO A CA 1
ATOM 797 C C . PRO A 1 99 ? -8.298 -5.135 -8.515 1.00 88.38 99 PRO A C 1
ATOM 799 O O . PRO A 1 99 ? -8.726 -5.619 -9.567 1.00 88.38 99 PRO A O 1
ATOM 802 N N . LEU A 1 100 ? -7.889 -3.873 -8.420 1.00 89.81 100 LEU A N 1
ATOM 803 C CA . LEU A 1 100 ? -7.825 -2.931 -9.530 1.00 89.81 100 LEU A CA 1
ATOM 804 C C . LEU A 1 100 ? -6.393 -2.867 -10.069 1.00 89.81 100 LEU A C 1
ATOM 806 O O . LEU A 1 100 ? -5.464 -2.533 -9.339 1.00 89.81 100 LEU A O 1
ATOM 810 N N . GLN A 1 101 ? -6.217 -3.146 -11.360 1.00 88.62 101 GLN A N 1
ATOM 811 C CA . GLN A 1 101 ? -4.929 -3.027 -12.044 1.00 88.62 101 GLN A CA 1
ATOM 812 C C . GLN A 1 101 ? -4.855 -1.711 -12.821 1.00 88.62 101 GLN A C 1
ATOM 814 O O . GLN A 1 101 ? -5.756 -1.381 -13.590 1.00 88.62 101 GLN A O 1
ATOM 819 N N . LYS A 1 102 ? -3.760 -0.969 -12.644 1.00 83.00 102 LYS A N 1
ATOM 820 C CA . LYS A 1 102 ? -3.442 0.244 -13.400 1.00 83.00 102 LYS A CA 1
ATOM 821 C C . LYS A 1 102 ? -2.136 0.038 -14.157 1.00 83.00 102 LYS A C 1
ATOM 823 O O . LYS A 1 102 ? -1.089 -0.197 -13.554 1.00 83.00 102 LYS A O 1
ATOM 828 N N . ASN A 1 103 ? -2.200 0.176 -15.477 1.00 79.19 103 ASN A N 1
ATOM 829 C CA . ASN A 1 103 ? -1.021 0.168 -16.333 1.00 79.19 103 ASN A CA 1
ATOM 830 C C . ASN A 1 103 ? -0.461 1.584 -16.417 1.00 79.19 103 ASN A C 1
ATOM 832 O O . ASN A 1 103 ? -1.084 2.465 -17.008 1.00 79.19 103 ASN A O 1
ATOM 836 N N . GLN A 1 104 ? 0.717 1.806 -15.842 1.00 64.50 104 GLN A N 1
ATOM 837 C CA . GLN A 1 104 ? 1.415 3.077 -15.986 1.00 64.50 104 GLN A CA 1
ATOM 838 C C . GLN A 1 104 ? 2.297 3.017 -17.232 1.00 64.50 104 GLN A C 1
ATOM 840 O O . GLN A 1 104 ? 3.508 2.816 -17.164 1.00 64.50 104 GLN A O 1
ATOM 845 N N . ASN A 1 105 ? 1.667 3.150 -18.399 1.00 60.41 105 ASN A N 1
ATOM 846 C CA . ASN A 1 105 ? 2.387 3.327 -19.653 1.00 60.41 105 ASN A CA 1
ATOM 847 C C . ASN A 1 105 ? 2.820 4.795 -19.740 1.00 60.41 105 ASN A C 1
ATOM 849 O O . ASN A 1 105 ? 2.033 5.658 -20.122 1.00 60.41 105 ASN A O 1
ATOM 853 N N . SER A 1 106 ? 4.066 5.099 -19.383 1.00 49.44 106 SER A N 1
ATOM 854 C CA . SER A 1 106 ? 4.657 6.415 -19.626 1.00 49.44 106 SER A CA 1
ATOM 855 C C . SER A 1 106 ? 5.009 6.568 -21.110 1.00 49.44 106 SER A C 1
ATOM 857 O O . SER A 1 106 ? 6.162 6.478 -21.523 1.00 49.44 106 SER A O 1
ATOM 859 N N . SER A 1 107 ? 4.011 6.836 -21.952 1.00 44.59 107 SER A N 1
ATOM 860 C CA . SER A 1 107 ? 4.269 7.436 -23.260 1.00 44.59 107 SER A CA 1
ATOM 861 C C . SER A 1 107 ? 4.624 8.915 -23.066 1.00 44.59 107 SER A C 1
ATOM 863 O O . SER A 1 107 ? 3.768 9.792 -23.139 1.00 44.59 107 SER A O 1
ATOM 865 N N . LYS A 1 108 ? 5.900 9.196 -22.799 1.00 40.81 108 LYS A N 1
ATOM 866 C CA . LYS A 1 108 ? 6.533 10.479 -23.131 1.00 40.81 108 LYS A CA 1
ATOM 867 C C . LYS A 1 108 ? 7.875 10.188 -23.796 1.00 40.81 108 LYS A C 1
ATOM 869 O O . LYS A 1 108 ? 8.927 10.306 -23.183 1.00 40.81 108 LYS A O 1
ATOM 874 N N . PHE A 1 109 ? 7.803 9.751 -25.048 1.00 36.88 109 PHE A N 1
ATOM 875 C CA . PHE A 1 109 ? 8.831 10.087 -26.025 1.00 36.88 109 PHE A CA 1
ATOM 876 C C . PHE A 1 109 ? 8.315 11.346 -26.725 1.00 36.88 109 PHE A C 1
ATOM 878 O O . PHE A 1 109 ? 7.381 11.260 -27.519 1.00 36.88 109 PHE A O 1
ATOM 885 N N . SER A 1 110 ? 8.848 12.500 -26.324 1.00 35.22 110 SER A N 1
ATOM 886 C CA . SER A 1 110 ? 8.801 13.754 -27.077 1.00 35.22 110 SER A CA 1
ATOM 887 C C . SER A 1 110 ? 10.224 14.143 -27.431 1.00 35.22 110 SER A C 1
ATOM 889 O O . SER A 1 110 ? 11.139 13.696 -26.702 1.00 35.22 110 SER A O 1
#

Secondary structure (DSSP, 8-state):
-PPP-------------PPPP-------HHHHHHHHHHHGGGTTSPPEEEEEEEEEEE---SB---STT---B----S--EEEEEEEEEEET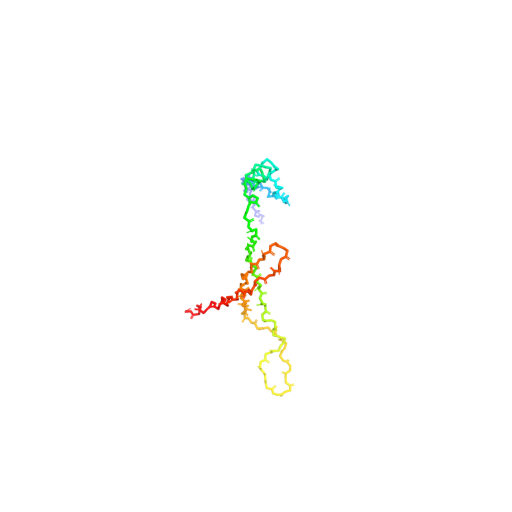TTEEPPPEEEEE------

pLDDT: mean 75.15, std 16.32, range [35.22, 96.31]

Radius of gyration: 28.82 Å; chains: 1; bounding box: 88×41×62 Å

Organism: NCBI:txid194197